Protein AF-A0A937W2E6-F1 (afdb_monomer_lite)

Structure (mmCIF, N/CA/C/O backbone):
data_AF-A0A937W2E6-F1
#
_entry.id   AF-A0A937W2E6-F1
#
loop_
_atom_site.group_PDB
_atom_site.id
_atom_site.type_symbol
_atom_site.label_atom_id
_atom_site.label_alt_id
_atom_site.label_comp_id
_atom_site.label_asym_id
_atom_site.label_entity_id
_atom_site.label_seq_id
_atom_site.pdbx_PDB_ins_code
_atom_site.Cartn_x
_atom_site.Cartn_y
_atom_site.Cartn_z
_atom_site.occupancy
_atom_site.B_iso_or_equiv
_atom_site.auth_seq_id
_atom_site.auth_comp_id
_atom_site.auth_asym_id
_atom_site.auth_atom_id
_atom_site.pdbx_PDB_model_num
ATOM 1 N N . MET A 1 1 ? 17.630 42.374 -31.147 1.00 53.00 1 MET A N 1
ATOM 2 C CA . MET A 1 1 ? 17.231 42.118 -29.739 1.00 53.00 1 MET A CA 1
ATOM 3 C C . MET A 1 1 ? 16.051 41.151 -29.613 1.00 53.00 1 MET A C 1
ATOM 5 O O . MET A 1 1 ? 15.964 40.494 -28.592 1.00 53.00 1 MET A O 1
ATOM 9 N N . SER A 1 2 ? 15.204 40.984 -30.637 1.00 53.69 2 SER A N 1
ATOM 10 C CA . SER A 1 2 ? 14.066 40.043 -30.675 1.00 53.69 2 SER A CA 1
ATOM 11 C C . SER A 1 2 ? 14.453 38.549 -30.671 1.00 53.69 2 SER A C 1
ATOM 13 O O . SER A 1 2 ? 13.777 37.745 -30.040 1.00 53.69 2 SER A O 1
ATOM 15 N N . VAL A 1 3 ? 15.578 38.164 -31.289 1.00 58.94 3 VAL A N 1
ATOM 16 C CA . VAL A 1 3 ? 16.044 36.756 -31.343 1.00 58.94 3 VAL A CA 1
ATOM 17 C C . VAL A 1 3 ? 16.453 36.213 -29.961 1.00 58.94 3 VAL A C 1
ATOM 19 O O . VAL A 1 3 ? 16.192 35.054 -29.651 1.00 58.94 3 VAL A O 1
ATOM 22 N N . GLN A 1 4 ? 17.013 37.068 -29.096 1.00 57.78 4 GLN A N 1
ATOM 23 C CA . GLN A 1 4 ? 17.435 36.699 -27.737 1.00 57.78 4 GLN A CA 1
ATOM 24 C C . GLN A 1 4 ? 16.231 36.362 -26.836 1.00 57.78 4 GLN A C 1
ATOM 26 O O . GLN A 1 4 ? 16.299 35.448 -26.018 1.00 57.78 4 GLN A O 1
ATOM 31 N N . VAL A 1 5 ? 15.114 37.080 -27.010 1.00 61.94 5 VAL A N 1
ATOM 32 C CA . VAL A 1 5 ? 13.886 36.909 -26.212 1.00 61.94 5 VAL A CA 1
ATOM 33 C C . VAL A 1 5 ? 13.122 35.652 -26.635 1.00 61.94 5 VAL A C 1
ATOM 35 O O . VAL A 1 5 ? 12.633 34.917 -25.783 1.00 61.94 5 VAL A O 1
ATOM 38 N N . HIS A 1 6 ? 13.091 35.339 -27.937 1.00 61.69 6 HIS A N 1
ATOM 39 C CA . HIS A 1 6 ? 12.497 34.092 -28.435 1.00 61.69 6 HIS A CA 1
ATOM 40 C C . HIS A 1 6 ? 13.273 32.849 -27.978 1.00 61.69 6 HIS A C 1
ATOM 42 O O . HIS A 1 6 ? 12.655 31.863 -27.579 1.00 61.69 6 HIS A O 1
ATOM 48 N N . GLY A 1 7 ? 14.611 32.913 -27.954 1.00 67.81 7 GLY A N 1
ATOM 49 C CA . GLY A 1 7 ? 15.449 31.845 -27.399 1.00 67.81 7 GLY A CA 1
ATOM 50 C C . GLY A 1 7 ? 15.214 31.620 -25.901 1.00 67.81 7 GLY A C 1
ATOM 51 O O . GLY A 1 7 ? 15.113 30.476 -25.469 1.00 67.81 7 GLY A O 1
ATOM 52 N N . LEU A 1 8 ? 15.046 32.697 -25.125 1.00 68.00 8 LEU A N 1
ATOM 53 C CA . LEU A 1 8 ? 14.770 32.641 -23.684 1.00 68.00 8 LEU A CA 1
ATOM 54 C C . LEU A 1 8 ? 13.371 32.082 -23.360 1.00 68.00 8 LEU A C 1
ATOM 56 O O . LEU A 1 8 ? 13.209 31.333 -22.403 1.00 68.00 8 LEU A O 1
ATOM 60 N N . HIS A 1 9 ? 12.356 32.417 -24.160 1.00 72.56 9 HIS A N 1
ATOM 61 C CA . HIS A 1 9 ? 11.001 31.885 -23.979 1.00 72.56 9 HIS A CA 1
ATOM 62 C C . HIS A 1 9 ? 10.930 30.394 -24.342 1.00 72.56 9 HIS A C 1
ATOM 64 O O . HIS A 1 9 ? 10.254 29.622 -23.663 1.00 72.56 9 HIS A O 1
ATOM 70 N N . MET A 1 10 ? 11.659 29.974 -25.383 1.00 72.25 10 MET A N 1
ATOM 71 C CA . MET A 1 10 ? 11.721 28.574 -25.808 1.00 72.25 10 MET A CA 1
ATOM 72 C C . MET A 1 10 ? 12.450 27.694 -24.779 1.00 72.25 10 MET A C 1
ATOM 74 O O . MET A 1 10 ? 12.007 26.579 -24.504 1.00 72.25 10 MET A O 1
ATOM 78 N N . THR A 1 11 ? 13.522 28.197 -24.155 1.00 75.06 11 THR A N 1
ATOM 79 C CA . THR A 1 11 ? 14.218 27.480 -23.075 1.00 75.06 11 THR A CA 1
ATOM 80 C C . THR A 1 11 ? 13.391 27.419 -21.792 1.00 75.06 11 THR A C 1
ATOM 82 O O . THR A 1 11 ? 13.325 26.347 -21.190 1.00 75.06 11 THR A O 1
ATOM 85 N N . LEU A 1 12 ? 12.693 28.499 -21.407 1.00 77.81 12 LEU A N 1
ATOM 86 C CA . LEU A 1 12 ? 11.752 28.474 -20.275 1.00 77.81 12 LEU A CA 1
ATOM 87 C C . LEU A 1 12 ? 10.616 27.465 -20.495 1.00 77.81 12 LEU A C 1
ATOM 89 O O . LEU A 1 12 ? 10.288 26.708 -19.585 1.00 77.81 12 LEU A O 1
ATOM 93 N N . GLY A 1 13 ? 10.041 27.423 -21.701 1.00 83.56 13 GLY A N 1
ATOM 94 C CA . GLY A 1 13 ? 8.975 26.477 -22.041 1.00 83.56 13 GLY A CA 1
ATOM 95 C C . GLY A 1 13 ? 9.421 25.016 -21.931 1.00 83.56 13 GLY A C 1
ATOM 96 O O . GLY A 1 13 ? 8.693 24.185 -21.392 1.00 83.56 13 GLY A O 1
ATOM 97 N N . CYS A 1 14 ? 10.645 24.709 -22.368 1.00 79.94 14 CYS A N 1
ATOM 98 C CA . CYS A 1 14 ? 11.214 23.362 -22.286 1.00 79.94 14 CYS A CA 1
ATOM 99 C C . CYS A 1 14 ? 11.506 22.937 -20.831 1.00 79.94 14 CYS A C 1
ATOM 101 O O . CYS A 1 14 ? 11.249 21.798 -20.445 1.00 79.94 14 CYS A O 1
ATOM 103 N N . LEU A 1 15 ? 11.973 23.869 -19.993 1.00 78.56 15 LEU A N 1
ATOM 104 C CA . LEU A 1 15 ? 12.218 23.635 -18.564 1.00 78.56 15 LEU A CA 1
ATOM 105 C C . LEU A 1 15 ? 10.919 23.378 -17.78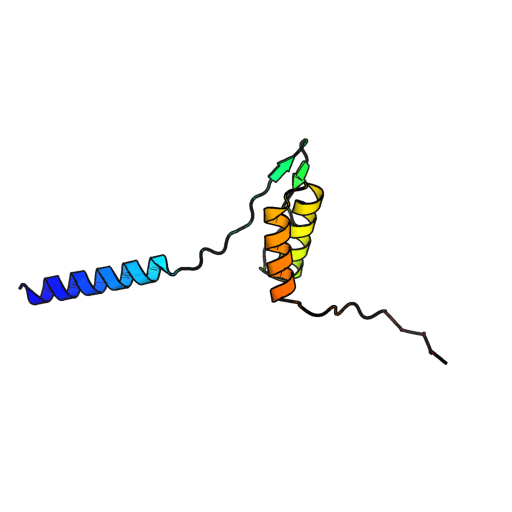5 1.00 78.56 15 LEU A C 1
ATOM 107 O O . LEU A 1 15 ? 10.877 22.483 -16.946 1.00 78.56 15 LEU A O 1
ATOM 111 N N . ILE A 1 16 ? 9.845 24.107 -18.099 1.00 81.19 16 ILE A N 1
ATOM 112 C CA . ILE A 1 16 ? 8.518 23.896 -17.496 1.00 81.19 16 ILE A CA 1
ATOM 113 C C . ILE A 1 16 ? 7.944 22.529 -17.901 1.00 81.19 16 ILE A C 1
ATOM 115 O O . ILE A 1 16 ? 7.396 21.820 -17.059 1.00 81.19 16 ILE A O 1
ATOM 119 N N . LEU A 1 17 ? 8.123 22.116 -19.160 1.00 78.38 17 LEU A N 1
ATOM 120 C CA . LEU A 1 17 ? 7.677 20.807 -19.646 1.00 78.38 17 LEU A CA 1
ATOM 121 C C . LEU A 1 17 ? 8.389 19.643 -18.930 1.00 78.38 17 LEU A C 1
ATOM 123 O O . LEU A 1 17 ? 7.751 18.652 -18.583 1.00 78.38 17 LEU A O 1
ATOM 127 N N . LEU A 1 18 ? 9.692 19.776 -18.663 1.00 73.69 18 LEU A N 1
ATOM 128 C CA . LEU A 1 18 ? 10.472 18.769 -17.935 1.00 73.69 18 LEU A CA 1
ATOM 129 C C . LEU A 1 18 ? 10.039 18.625 -16.468 1.00 73.69 18 LEU A C 1
ATOM 131 O O . LEU A 1 18 ? 10.068 17.520 -15.934 1.00 73.69 18 LEU A O 1
ATOM 135 N N . VAL A 1 19 ? 9.601 19.712 -15.826 1.00 74.25 19 VAL A N 1
ATOM 136 C CA . VAL A 1 19 ? 9.103 19.682 -14.438 1.00 74.25 19 VAL A CA 1
ATOM 137 C C . VAL A 1 19 ? 7.745 18.980 -14.339 1.00 74.25 19 VAL A C 1
ATOM 139 O O . VAL A 1 19 ? 7.505 18.253 -13.378 1.00 74.25 19 VAL A O 1
ATOM 142 N N . LEU A 1 20 ? 6.876 19.132 -15.343 1.00 70.44 20 LEU A N 1
ATOM 143 C CA . LEU A 1 20 ? 5.560 18.477 -15.367 1.00 70.44 20 LEU A CA 1
ATOM 144 C C . LEU A 1 20 ? 5.6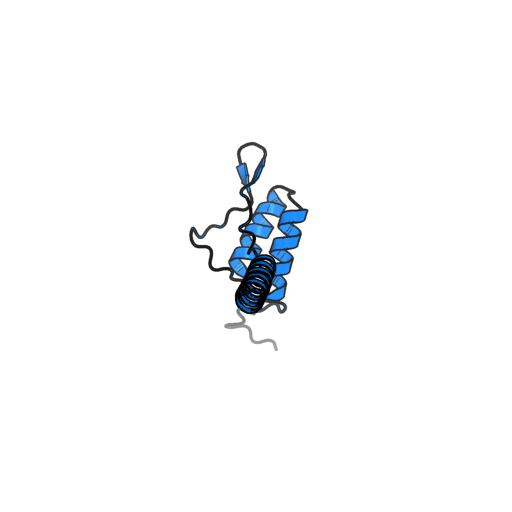33 16.961 -15.626 1.00 70.44 20 LEU A C 1
ATOM 146 O O . LEU A 1 20 ? 4.693 16.244 -15.299 1.00 70.44 20 LEU A O 1
ATOM 150 N N . LEU A 1 21 ? 6.743 16.466 -16.180 1.00 72.38 21 LEU A N 1
ATOM 151 C CA . LEU A 1 21 ? 6.994 15.035 -16.404 1.00 72.38 21 LEU A CA 1
ATOM 152 C C . LEU A 1 21 ? 7.645 14.334 -15.200 1.00 72.38 21 LEU A C 1
ATOM 154 O O . LEU A 1 21 ? 7.945 13.142 -15.268 1.00 72.38 21 LEU A O 1
ATOM 158 N N . GLY A 1 22 ? 7.882 15.049 -14.099 1.00 65.62 22 GLY A N 1
ATOM 159 C CA . GLY A 1 22 ? 8.390 14.445 -12.876 1.00 65.62 22 GLY A CA 1
ATOM 160 C C . GLY A 1 22 ? 7.366 13.482 -12.279 1.00 65.62 22 GLY A C 1
ATOM 161 O O . GLY A 1 22 ? 6.289 13.898 -11.861 1.00 65.62 22 GLY A O 1
ATOM 162 N N . CYS A 1 23 ? 7.710 12.194 -12.191 1.00 64.56 23 CYS A N 1
ATOM 163 C CA . CYS A 1 23 ? 6.947 11.238 -11.396 1.00 64.56 23 CYS A CA 1
ATOM 164 C C . CYS A 1 23 ? 7.011 11.662 -9.925 1.00 64.56 23 CYS A C 1
ATOM 166 O O . CYS A 1 23 ? 7.992 11.387 -9.232 1.00 64.56 23 CYS A O 1
ATOM 168 N N . ALA A 1 24 ? 5.966 12.332 -9.443 1.00 62.25 24 ALA A N 1
ATOM 169 C CA . ALA A 1 24 ? 5.727 12.459 -8.018 1.00 62.25 24 ALA A CA 1
ATOM 170 C C . ALA A 1 24 ? 5.501 11.043 -7.472 1.00 62.25 24 ALA A C 1
ATOM 172 O O . ALA A 1 24 ? 4.445 10.448 -7.675 1.00 62.25 24 ALA A O 1
ATOM 173 N N . VAL A 1 25 ? 6.530 10.464 -6.848 1.00 63.06 25 VAL A N 1
ATOM 174 C CA . VAL A 1 25 ? 6.388 9.187 -6.148 1.00 63.06 25 VAL A CA 1
ATOM 175 C C . VAL A 1 25 ? 5.479 9.431 -4.949 1.00 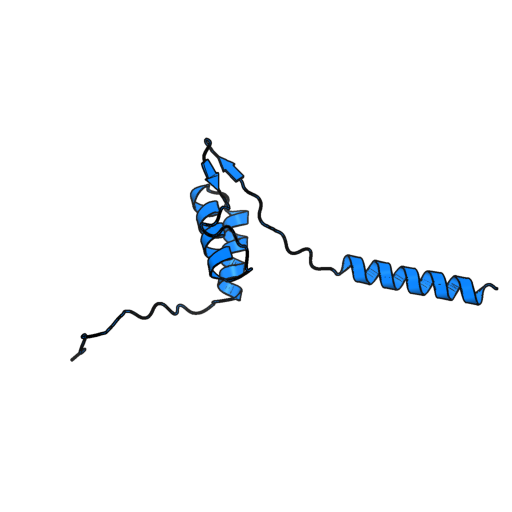63.06 25 VAL A C 1
ATOM 177 O O . VAL A 1 25 ? 5.841 10.138 -4.009 1.00 63.06 25 VAL A O 1
ATOM 180 N N . GLU A 1 26 ? 4.256 8.918 -5.016 1.00 65.38 26 GLU A N 1
ATOM 181 C CA . GLU A 1 26 ? 3.281 9.129 -3.957 1.00 65.38 26 GLU A CA 1
ATOM 182 C C . GLU A 1 26 ? 3.735 8.383 -2.696 1.00 65.38 26 GLU A C 1
ATOM 184 O O . GLU A 1 26 ? 3.853 7.154 -2.666 1.00 65.38 26 GLU A O 1
ATOM 189 N N . GLN A 1 27 ? 4.032 9.140 -1.643 1.00 68.00 27 GLN A N 1
ATOM 190 C CA . GLN A 1 27 ? 4.244 8.582 -0.316 1.00 68.00 27 GLN A CA 1
ATOM 191 C C . GLN A 1 27 ? 2.856 8.352 0.291 1.00 68.00 27 GLN A C 1
ATOM 193 O O . GLN A 1 27 ? 2.114 9.307 0.502 1.00 68.00 27 GLN A O 1
ATOM 198 N N . GLY A 1 28 ? 2.481 7.082 0.483 1.00 76.00 28 GLY A N 1
ATOM 199 C CA . GLY A 1 28 ? 1.155 6.688 0.967 1.00 76.00 28 GLY A CA 1
ATOM 200 C C . GLY A 1 28 ? 0.779 7.375 2.282 1.00 76.00 28 GLY A C 1
ATOM 201 O O . GLY A 1 28 ? 1.635 7.653 3.123 1.00 76.00 28 GLY A O 1
ATOM 202 N N . THR A 1 29 ? -0.508 7.667 2.445 1.00 87.31 29 THR A N 1
ATOM 203 C CA . THR A 1 29 ? -1.054 8.437 3.567 1.00 87.31 29 THR A CA 1
ATOM 204 C C . THR A 1 29 ? -1.467 7.540 4.727 1.00 87.31 29 THR A C 1
ATOM 206 O O . THR A 1 29 ? -2.132 6.526 4.523 1.00 87.31 29 THR A O 1
ATOM 209 N N . VAL A 1 30 ? -1.141 7.919 5.963 1.00 91.00 30 VAL A N 1
ATOM 210 C CA . VAL A 1 30 ? -1.633 7.195 7.146 1.00 91.00 30 VAL A CA 1
ATOM 211 C C . VAL A 1 30 ? -3.122 7.491 7.337 1.00 91.00 30 VAL A C 1
ATOM 213 O O . VAL A 1 30 ? -3.504 8.651 7.484 1.00 91.00 30 VAL A O 1
ATOM 216 N N . GLN A 1 31 ? -3.949 6.446 7.359 1.00 92.62 31 GLN A N 1
ATOM 217 C CA . GLN A 1 31 ? -5.399 6.544 7.549 1.00 92.62 31 GLN A CA 1
ATOM 218 C C . GLN A 1 31 ? -5.780 6.144 8.975 1.00 92.62 31 GLN A C 1
ATOM 220 O O . GLN A 1 31 ? -5.264 5.159 9.497 1.00 92.62 31 GLN A O 1
ATOM 225 N N . ILE A 1 32 ? -6.704 6.863 9.617 1.00 94.94 32 ILE A N 1
ATOM 226 C CA . ILE A 1 32 ? -7.189 6.519 10.964 1.00 94.94 32 ILE A CA 1
ATOM 227 C C . ILE A 1 32 ? -8.642 6.051 10.880 1.00 94.94 32 ILE A C 1
ATOM 229 O O . ILE A 1 32 ? -9.514 6.804 10.452 1.00 94.94 32 ILE A O 1
ATOM 233 N N . LYS A 1 33 ? -8.928 4.832 11.350 1.00 94.38 33 LYS A N 1
ATOM 234 C CA . LYS A 1 33 ? -10.299 4.302 11.466 1.00 94.38 33 LYS A CA 1
ATOM 235 C C . LYS A 1 33 ? -10.478 3.657 12.834 1.00 94.38 33 LYS A C 1
ATOM 237 O O . LYS A 1 33 ? -9.703 2.790 13.229 1.00 94.38 33 LYS A O 1
ATOM 242 N N . GLY A 1 34 ? -11.469 4.128 13.593 1.00 93.38 34 GLY A N 1
ATOM 243 C CA . GLY A 1 34 ? -11.725 3.646 14.956 1.00 93.38 34 GLY A CA 1
ATOM 244 C C . GLY A 1 34 ? -10.558 3.864 15.932 1.00 93.38 34 GLY A C 1
ATOM 245 O O . GLY A 1 34 ? -10.366 3.061 16.835 1.00 93.38 34 GLY A O 1
ATOM 246 N N . GLY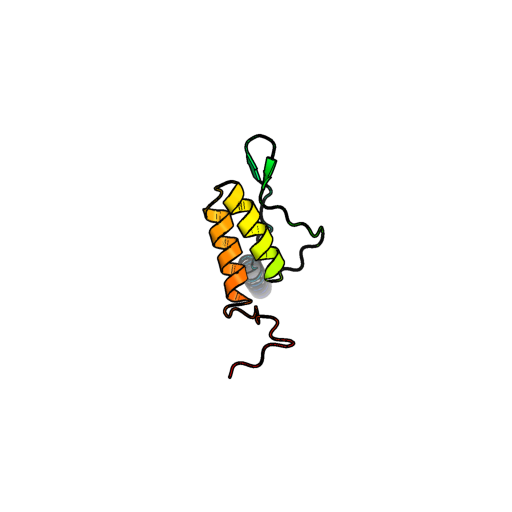 A 1 35 ? -9.741 4.904 15.725 1.00 94.44 35 GLY A N 1
ATOM 247 C CA . GLY A 1 35 ? -8.568 5.194 16.563 1.00 94.44 35 GLY A CA 1
ATOM 248 C C . GLY A 1 35 ? -7.332 4.331 16.278 1.00 94.44 35 GLY A C 1
ATOM 249 O O . GLY A 1 35 ? -6.302 4.534 16.916 1.00 94.44 35 GLY A O 1
ATOM 250 N N . LYS A 1 36 ? -7.397 3.407 15.309 1.00 96.12 36 LYS A N 1
ATOM 251 C CA . LYS A 1 36 ? -6.249 2.622 14.839 1.00 96.12 36 LYS A CA 1
ATOM 252 C C . LYS A 1 36 ? -5.676 3.235 13.547 1.00 96.12 36 LYS A C 1
ATOM 254 O O . LYS A 1 36 ? -6.466 3.550 12.650 1.00 96.12 36 LYS A O 1
ATOM 259 N N . PRO A 1 37 ? -4.343 3.410 13.438 1.00 95.81 37 PRO A N 1
ATOM 260 C CA . PRO A 1 37 ? -3.697 3.822 12.198 1.00 95.81 37 PRO A CA 1
ATOM 261 C C . PRO A 1 37 ? -3.529 2.653 11.219 1.00 95.81 37 PRO A C 1
ATOM 263 O O . PRO A 1 37 ? -3.208 1.533 11.615 1.00 95.81 37 PRO A O 1
ATOM 266 N N . TYR A 1 38 ? -3.703 2.954 9.936 1.00 97.06 38 TYR A N 1
ATOM 267 C CA . TYR A 1 38 ? -3.554 2.065 8.789 1.00 97.06 38 TYR A CA 1
ATOM 268 C C . TYR A 1 38 ? -2.685 2.732 7.720 1.00 97.06 38 TYR A C 1
ATOM 270 O O . TYR A 1 38 ? -2.546 3.956 7.694 1.00 97.06 38 TYR A O 1
ATOM 278 N N . GLY A 1 39 ? -2.077 1.932 6.847 1.00 94.69 39 GLY A N 1
ATOM 279 C CA . GLY A 1 39 ? -1.045 2.416 5.928 1.00 94.69 39 GLY A CA 1
ATOM 280 C C . GLY A 1 39 ? 0.309 2.617 6.610 1.00 94.69 39 GLY A C 1
ATOM 281 O O . GLY A 1 39 ? 1.124 3.415 6.152 1.00 94.69 39 GLY A O 1
ATOM 282 N N . VAL A 1 40 ? 0.548 1.905 7.714 1.00 93.50 40 VAL A N 1
ATOM 283 C CA . VAL A 1 40 ? 1.809 1.939 8.463 1.00 93.50 40 VAL A CA 1
ATOM 284 C C . VAL A 1 40 ? 2.626 0.678 8.192 1.00 93.50 40 VAL A C 1
ATOM 286 O O . VAL A 1 40 ? 2.072 -0.397 7.972 1.00 93.50 40 VAL A O 1
ATOM 289 N N . THR A 1 41 ? 3.949 0.811 8.213 1.00 93.69 41 THR A N 1
ATOM 290 C CA . THR A 1 41 ? 4.900 -0.303 8.089 1.00 93.69 41 THR A CA 1
ATOM 291 C C . THR A 1 41 ? 5.659 -0.486 9.398 1.00 93.69 41 THR A C 1
ATOM 293 O O . THR A 1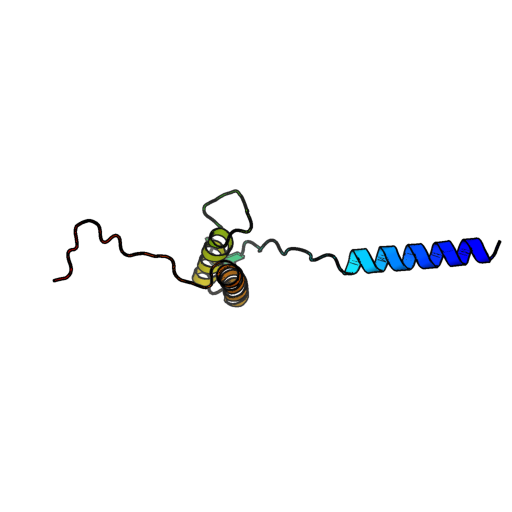 41 ? 5.909 0.491 10.099 1.00 93.69 41 THR A O 1
ATOM 296 N N . SER A 1 42 ? 6.069 -1.711 9.725 1.00 88.62 42 SER A N 1
ATOM 297 C CA . SER A 1 42 ? 6.882 -2.009 10.915 1.00 88.62 42 SER A CA 1
ATOM 298 C C . SER A 1 42 ? 8.277 -1.394 10.854 1.00 88.62 42 SER A C 1
ATOM 300 O O . SER A 1 42 ? 8.889 -1.142 11.888 1.00 88.62 42 SER A O 1
ATOM 302 N N . SER A 1 43 ? 8.796 -1.146 9.648 1.00 84.00 43 SER A N 1
ATOM 303 C CA . SER A 1 43 ? 10.033 -0.397 9.464 1.00 84.00 43 SER A CA 1
ATOM 304 C C . SER A 1 43 ? 9.763 1.104 9.388 1.00 84.00 43 SER A C 1
ATOM 306 O O . SER A 1 43 ? 9.000 1.530 8.521 1.00 84.00 43 SER A O 1
ATOM 308 N N . ASP A 1 44 ? 10.501 1.903 10.160 1.00 79.12 44 ASP A N 1
ATOM 309 C CA . ASP A 1 44 ? 10.478 3.374 10.061 1.00 79.12 44 ASP A CA 1
ATOM 310 C C . ASP A 1 44 ? 11.082 3.904 8.746 1.00 79.12 44 ASP A C 1
ATOM 312 O O . ASP A 1 44 ? 10.947 5.076 8.400 1.00 79.12 44 ASP A O 1
ATOM 316 N N . VAL A 1 45 ? 11.785 3.047 7.997 1.00 87.19 45 VAL A N 1
ATOM 317 C CA . VAL A 1 45 ? 12.509 3.427 6.780 1.00 87.19 45 VAL A CA 1
ATOM 318 C C . VAL A 1 45 ? 11.780 2.935 5.536 1.00 87.19 45 VAL A C 1
ATOM 320 O O . VAL A 1 45 ? 11.740 1.735 5.247 1.00 87.19 45 VAL A O 1
ATOM 323 N N . TRP A 1 46 ? 11.301 3.878 4.727 1.00 89.44 46 TRP A N 1
ATOM 324 C CA . TRP A 1 46 ? 10.741 3.588 3.412 1.00 89.44 46 TRP A CA 1
ATOM 325 C C . TRP A 1 46 ? 11.849 3.373 2.375 1.00 89.44 46 TRP A C 1
ATOM 327 O O . TRP A 1 46 ? 12.552 4.307 1.993 1.00 89.44 46 TRP A O 1
ATOM 337 N N . ARG A 1 47 ? 12.005 2.134 1.892 1.00 89.25 47 ARG A N 1
ATOM 338 C CA . ARG A 1 47 ? 13.009 1.786 0.866 1.00 89.25 47 ARG A CA 1
ATOM 339 C C . ARG A 1 47 ? 12.413 1.566 -0.523 1.00 89.25 47 ARG A C 1
ATOM 341 O O . ARG A 1 47 ? 13.148 1.204 -1.438 1.00 89.25 47 ARG A O 1
ATOM 348 N N . GLY A 1 48 ? 11.095 1.716 -0.669 1.00 91.38 48 GLY A N 1
ATOM 349 C CA . GLY A 1 48 ? 10.388 1.422 -1.918 1.00 91.38 48 GLY A CA 1
ATOM 350 C C . GLY A 1 48 ? 10.593 -0.019 -2.394 1.00 91.38 48 GLY A C 1
AT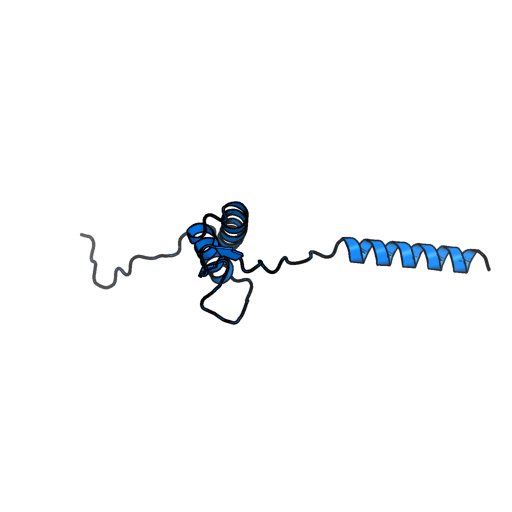OM 351 O O . GLY A 1 48 ? 10.620 -0.272 -3.595 1.00 91.38 48 GLY A O 1
ATOM 352 N N . ARG A 1 49 ? 10.804 -0.962 -1.472 1.00 92.00 49 ARG A N 1
ATOM 353 C CA . ARG A 1 49 ? 10.996 -2.381 -1.792 1.00 92.00 49 ARG A CA 1
ATOM 354 C C . ARG A 1 49 ? 9.661 -3.103 -1.746 1.00 92.00 49 ARG A C 1
ATOM 356 O O . ARG A 1 49 ? 8.775 -2.688 -1.006 1.00 92.00 49 ARG A O 1
ATOM 363 N N . TRP A 1 50 ? 9.543 -4.209 -2.477 1.00 93.12 50 TRP A N 1
ATOM 364 C CA . TRP A 1 50 ? 8.297 -4.975 -2.584 1.00 93.12 50 TRP A CA 1
ATOM 365 C C . TRP A 1 50 ? 7.641 -5.260 -1.223 1.00 93.12 50 TRP A C 1
ATOM 367 O O . TRP A 1 50 ? 6.426 -5.168 -1.104 1.00 93.12 50 TRP A O 1
ATOM 377 N N . TRP A 1 51 ? 8.433 -5.540 -0.179 1.00 92.62 51 TRP A N 1
ATOM 378 C CA . TRP A 1 51 ? 7.908 -5.808 1.161 1.00 92.62 51 TRP A CA 1
ATOM 379 C C . TRP A 1 51 ? 7.348 -4.561 1.859 1.00 92.62 51 TRP A C 1
ATOM 381 O O . TRP A 1 51 ? 6.396 -4.701 2.612 1.00 92.62 51 TRP A O 1
ATOM 391 N N . ASN A 1 52 ? 7.892 -3.360 1.604 1.00 94.19 52 ASN A N 1
ATOM 392 C CA . ASN A 1 52 ? 7.345 -2.110 2.145 1.00 94.19 52 ASN A CA 1
ATOM 393 C C . ASN A 1 52 ? 5.946 -1.860 1.572 1.00 94.19 52 ASN A C 1
ATOM 395 O O . ASN A 1 52 ? 5.020 -1.561 2.318 1.00 94.19 52 ASN A O 1
ATOM 399 N N . TYR A 1 53 ? 5.799 -2.024 0.255 1.00 94.75 53 TYR A N 1
ATOM 400 C CA . TYR A 1 53 ? 4.509 -1.919 -0.423 1.00 94.75 53 TYR A CA 1
ATOM 401 C C . TYR A 1 53 ? 3.539 -3.004 0.048 1.00 94.75 53 TYR A C 1
ATOM 403 O O . TYR A 1 53 ? 2.411 -2.703 0.414 1.00 94.75 53 TYR A O 1
ATOM 411 N N . TYR A 1 54 ? 3.988 -4.259 0.117 1.00 95.19 54 TYR A N 1
ATOM 412 C CA . TYR A 1 54 ? 3.159 -5.373 0.574 1.00 95.19 54 TYR A CA 1
ATOM 413 C C . TYR A 1 54 ? 2.630 -5.152 1.996 1.00 95.19 54 TYR A C 1
ATOM 415 O O . TYR A 1 54 ? 1.435 -5.283 2.239 1.00 95.19 54 TYR A O 1
ATOM 423 N N . GLU A 1 55 ? 3.508 -4.795 2.932 1.00 96.19 55 GLU A N 1
ATOM 424 C CA . GLU A 1 55 ? 3.137 -4.561 4.326 1.00 96.19 55 GLU A CA 1
ATOM 425 C C . GLU A 1 55 ? 2.151 -3.397 4.466 1.00 96.19 55 GLU A C 1
ATOM 427 O O . GLU A 1 55 ? 1.131 -3.528 5.144 1.00 96.19 55 GLU A O 1
ATOM 432 N N . ARG A 1 56 ? 2.415 -2.281 3.777 1.00 96.50 56 ARG A N 1
ATOM 433 C CA . ARG A 1 56 ? 1.533 -1.114 3.805 1.00 96.50 56 ARG A CA 1
ATOM 434 C C . ARG A 1 56 ? 0.168 -1.412 3.176 1.00 96.50 56 ARG A C 1
ATOM 436 O O . ARG A 1 56 ? -0.854 -1.071 3.765 1.00 96.50 56 ARG A O 1
ATOM 443 N N . GLY A 1 57 ? 0.143 -2.132 2.055 1.00 96.62 57 GLY A N 1
ATOM 444 C CA . GLY A 1 57 ? -1.087 -2.584 1.404 1.00 96.62 57 GLY A CA 1
ATOM 445 C C . GLY A 1 57 ? -1.926 -3.512 2.286 1.00 96.62 57 GLY A C 1
ATOM 446 O O . GLY A 1 57 ? -3.144 -3.357 2.356 1.00 96.62 57 GLY A O 1
ATOM 447 N N . VAL A 1 58 ? -1.287 -4.425 3.028 1.00 97.50 58 VAL A N 1
ATOM 448 C CA . VAL A 1 58 ? -1.969 -5.260 4.034 1.00 97.50 58 VAL A CA 1
ATOM 449 C C . VAL A 1 58 ? -2.544 -4.398 5.157 1.00 97.50 58 VAL A C 1
ATOM 451 O O . VAL A 1 58 ? -3.694 -4.596 5.540 1.00 97.50 58 VAL A O 1
ATOM 454 N N . SER A 1 59 ? -1.791 -3.405 5.638 1.00 97.50 59 SER A N 1
ATOM 455 C CA . SER A 1 59 ? -2.292 -2.453 6.632 1.00 97.50 59 SER A CA 1
ATOM 456 C C . SER A 1 59 ? -3.542 -1.722 6.123 1.00 97.50 59 SER A C 1
ATOM 458 O O . SER A 1 59 ? -4.548 -1.683 6.822 1.00 97.50 59 SER A O 1
ATOM 460 N N . TYR A 1 60 ? -3.553 -1.211 4.890 1.00 97.75 60 TYR A N 1
ATOM 461 C CA . TYR A 1 60 ? -4.760 -0.606 4.311 1.00 97.75 60 TYR A CA 1
ATOM 462 C C . TYR A 1 60 ? -5.936 -1.584 4.207 1.00 97.75 60 TYR A C 1
ATOM 464 O O . TYR A 1 60 ? -7.059 -1.222 4.562 1.00 97.75 60 TYR A O 1
ATOM 472 N N . ALA A 1 61 ? -5.685 -2.827 3.789 1.00 97.88 61 ALA A N 1
ATOM 473 C CA . ALA A 1 61 ? -6.715 -3.857 3.678 1.00 97.88 61 ALA A CA 1
ATOM 474 C C . ALA A 1 61 ? -7.356 -4.210 5.032 1.00 97.88 61 ALA A C 1
ATOM 476 O O . ALA A 1 61 ? -8.570 -4.388 5.090 1.00 97.88 61 ALA A O 1
ATOM 477 N N . GLU A 1 62 ? -6.591 -4.239 6.131 1.00 97.56 62 GLU A N 1
ATOM 478 C CA . GLU A 1 62 ? -7.157 -4.403 7.484 1.00 97.56 62 GLU A CA 1
ATOM 479 C C . GLU A 1 62 ? -8.128 -3.273 7.856 1.00 97.56 62 GLU A C 1
ATOM 481 O O . GLU A 1 62 ? -9.074 -3.485 8.613 1.00 97.56 62 GLU A O 1
ATOM 486 N N . GLY A 1 63 ? -7.881 -2.066 7.344 1.00 96.62 63 GLY A N 1
ATOM 487 C CA . GLY A 1 63 ? -8.741 -0.901 7.532 1.00 96.62 63 GLY A CA 1
ATOM 488 C C . GLY A 1 63 ? -9.892 -0.804 6.528 1.00 96.62 63 GLY A C 1
ATOM 489 O O . GLY A 1 63 ? -10.723 0.095 6.668 1.00 96.62 63 GLY A O 1
ATOM 490 N N . GLU A 1 64 ? -9.977 -1.726 5.563 1.00 97.31 64 GLU A N 1
ATOM 491 C CA . GLU A 1 64 ? -10.904 -1.707 4.418 1.00 97.31 64 GLU A CA 1
ATOM 492 C C . GLU A 1 64 ? -10.682 -0.512 3.466 1.00 97.31 64 GLU A C 1
ATOM 494 O O . GLU A 1 64 ? -11.598 -0.072 2.770 1.00 97.31 64 GLU A O 1
ATOM 499 N N . PHE A 1 65 ? -9.460 0.025 3.426 1.00 97.12 65 PHE A N 1
ATOM 500 C CA . PHE A 1 65 ? -9.031 1.066 2.486 1.00 97.12 65 PHE A CA 1
ATOM 501 C C . PHE A 1 65 ? -8.599 0.416 1.168 1.00 97.12 65 PHE A C 1
ATOM 503 O O . PHE A 1 65 ? -7.414 0.209 0.900 1.00 97.12 65 PHE A O 1
ATOM 510 N N . TRP A 1 66 ? -9.586 -0.031 0.391 1.00 96.56 66 TRP A N 1
ATOM 511 C CA . TRP A 1 66 ? -9.356 -0.939 -0.734 1.00 96.56 66 TRP A CA 1
ATOM 512 C C . TRP A 1 66 ? -8.550 -0.319 -1.873 1.00 96.56 66 TRP A C 1
ATOM 514 O O . TRP A 1 66 ? -7.712 -1.010 -2.449 1.00 96.56 66 TRP A O 1
ATOM 524 N N . ASP A 1 67 ? -8.751 0.962 -2.175 1.00 96.19 67 ASP A N 1
ATOM 525 C CA . ASP A 1 67 ? -8.052 1.632 -3.274 1.00 96.19 67 ASP A CA 1
ATOM 526 C C . ASP A 1 67 ? -6.551 1.757 -2.977 1.00 96.19 67 ASP A C 1
ATOM 528 O O . ASP A 1 67 ? -5.704 1.413 -3.809 1.00 96.19 67 ASP A O 1
ATOM 532 N N . GLU A 1 68 ? -6.200 2.176 -1.760 1.00 95.75 68 GLU A N 1
ATOM 533 C CA . GLU A 1 68 ? -4.816 2.239 -1.298 1.00 95.75 68 GLU A CA 1
ATOM 534 C C . GLU A 1 68 ? -4.188 0.847 -1.196 1.00 95.75 68 GLU A C 1
ATOM 536 O O . GLU A 1 68 ? -3.053 0.652 -1.641 1.00 95.75 68 GLU A O 1
ATOM 541 N N . ALA A 1 69 ? -4.936 -0.135 -0.684 1.00 97.50 69 ALA A N 1
ATOM 542 C CA . ALA A 1 69 ? -4.480 -1.517 -0.600 1.00 97.50 69 ALA A CA 1
ATOM 543 C C . ALA A 1 69 ? -4.161 -2.100 -1.983 1.00 97.50 69 ALA A C 1
ATOM 545 O O . ALA A 1 69 ? -3.087 -2.668 -2.177 1.00 97.50 69 ALA A O 1
ATOM 546 N N . ILE A 1 70 ? -5.062 -1.940 -2.958 1.00 97.25 70 ILE A N 1
ATOM 547 C CA . ILE A 1 70 ? -4.874 -2.435 -4.328 1.00 97.25 70 ILE A CA 1
ATOM 548 C C . ILE A 1 70 ? -3.632 -1.805 -4.947 1.00 97.25 70 ILE A C 1
ATOM 550 O O . ILE A 1 70 ? -2.794 -2.520 -5.495 1.00 97.25 70 ILE A O 1
ATOM 554 N N . ARG A 1 71 ? -3.494 -0.483 -4.838 1.00 95.50 71 ARG A N 1
ATOM 555 C CA . ARG A 1 71 ? -2.361 0.250 -5.403 1.00 95.50 71 ARG A CA 1
ATOM 556 C C . ARG A 1 71 ? -1.026 -0.246 -4.852 1.00 95.50 71 ARG A C 1
ATOM 558 O O . ARG A 1 71 ? -0.122 -0.559 -5.626 1.00 95.50 71 ARG A O 1
ATOM 565 N N . ASP A 1 72 ? -0.911 -0.375 -3.535 1.00 96.69 72 ASP A N 1
ATOM 566 C CA . ASP A 1 72 ? 0.317 -0.855 -2.902 1.00 96.69 72 ASP A CA 1
ATOM 567 C C . ASP A 1 72 ? 0.607 -2.324 -3.233 1.00 96.69 72 ASP A C 1
ATOM 569 O O . ASP A 1 72 ? 1.743 -2.688 -3.540 1.00 96.69 72 ASP A O 1
ATOM 573 N N . LEU A 1 73 ? -0.411 -3.184 -3.240 1.00 95.69 73 LEU A N 1
ATOM 574 C CA . LEU A 1 73 ? -0.232 -4.591 -3.594 1.00 95.69 73 LEU A CA 1
ATOM 575 C C . LEU A 1 73 ? 0.164 -4.760 -5.067 1.00 95.69 73 LEU A C 1
ATOM 577 O O . LEU A 1 73 ? 0.991 -5.617 -5.381 1.00 95.69 73 LEU A O 1
ATOM 581 N N . GLN A 1 74 ? -0.345 -3.918 -5.967 1.00 96.00 74 GLN A N 1
ATOM 582 C CA . GLN A 1 74 ? 0.094 -3.881 -7.362 1.00 96.00 74 GLN A CA 1
ATOM 583 C C . GLN A 1 74 ? 1.562 -3.459 -7.489 1.00 96.00 74 GLN A C 1
ATOM 585 O O . GLN A 1 74 ? 2.305 -4.088 -8.241 1.00 96.00 74 GLN A O 1
ATOM 590 N N . GLU A 1 75 ? 2.015 -2.448 -6.743 1.00 94.81 75 GLU A N 1
ATOM 591 C CA . GLU A 1 75 ? 3.436 -2.067 -6.716 1.00 94.81 75 GLU A CA 1
ATOM 592 C C . GLU A 1 75 ? 4.330 -3.181 -6.157 1.00 94.81 75 GLU A C 1
ATOM 594 O O . GLU A 1 75 ? 5.418 -3.436 -6.682 1.00 94.81 75 GLU A O 1
ATOM 599 N N . ALA A 1 76 ? 3.863 -3.907 -5.138 1.00 94.88 76 ALA A N 1
ATOM 600 C CA . ALA A 1 76 ? 4.571 -5.075 -4.626 1.00 94.88 76 ALA A CA 1
ATOM 601 C C . ALA A 1 76 ? 4.710 -6.170 -5.700 1.00 94.88 76 ALA A C 1
ATOM 603 O O . ALA A 1 76 ? 5.806 -6.703 -5.892 1.00 94.88 76 ALA A O 1
ATOM 604 N N . LEU A 1 77 ? 3.629 -6.459 -6.434 1.00 94.38 77 LEU A N 1
ATOM 605 C CA . LEU A 1 77 ? 3.611 -7.451 -7.513 1.00 94.38 77 LEU A CA 1
ATOM 606 C C . LEU A 1 77 ? 4.511 -7.063 -8.690 1.00 94.38 77 LEU A C 1
ATOM 608 O O . LEU A 1 77 ? 5.198 -7.926 -9.227 1.00 94.38 77 LEU A O 1
ATOM 612 N N . LYS A 1 78 ? 4.583 -5.776 -9.057 1.00 94.12 78 LYS A N 1
ATOM 613 C CA . LYS A 1 78 ? 5.503 -5.294 -10.108 1.00 94.12 78 LYS A CA 1
ATOM 614 C C . LYS A 1 78 ? 6.968 -5.605 -9.796 1.00 94.12 78 LYS A C 1
ATOM 616 O O . LYS A 1 78 ? 7.760 -5.808 -10.709 1.00 94.12 78 LYS A O 1
ATOM 621 N N . GLN A 1 79 ? 7.338 -5.614 -8.516 1.00 93.00 79 GLN A N 1
ATOM 622 C CA . GLN A 1 79 ? 8.706 -5.901 -8.079 1.00 93.00 79 GLN A CA 1
ATOM 623 C C . GLN A 1 79 ? 8.960 -7.384 -7.811 1.00 93.00 79 GLN A C 1
ATOM 625 O O . GLN A 1 79 ? 10.110 -7.827 -7.853 1.00 93.00 79 GLN A O 1
ATOM 630 N N . ARG A 1 80 ? 7.913 -8.137 -7.466 1.00 88.38 80 ARG A N 1
ATOM 631 C CA . ARG A 1 80 ? 8.003 -9.564 -7.173 1.00 88.38 80 ARG A CA 1
ATOM 632 C C . ARG A 1 80 ? 6.739 -10.281 -7.631 1.00 88.38 80 ARG A C 1
ATOM 634 O O . ARG A 1 80 ? 5.813 -10.507 -6.857 1.00 88.38 80 ARG A O 1
ATOM 641 N N . ASP A 1 81 ? 6.753 -10.642 -8.901 1.00 83.44 81 ASP A N 1
ATOM 642 C CA . ASP A 1 81 ? 5.673 -11.304 -9.632 1.00 83.44 81 ASP A CA 1
ATOM 643 C C . ASP A 1 81 ? 5.582 -12.814 -9.354 1.00 83.44 81 ASP A C 1
ATOM 645 O O . ASP A 1 81 ? 4.525 -13.422 -9.506 1.00 83.44 81 ASP A O 1
ATOM 649 N N . SER A 1 82 ? 6.685 -13.419 -8.915 1.00 82.06 82 SER A N 1
ATOM 650 C CA . SER A 1 82 ? 6.794 -14.842 -8.598 1.00 82.06 82 SER A CA 1
ATOM 651 C C . SER A 1 82 ? 6.915 -15.086 -7.094 1.00 82.06 82 SER A C 1
ATOM 653 O O . SER A 1 82 ? 7.685 -14.425 -6.386 1.00 82.06 82 SER A O 1
ATOM 655 N N . ASP A 1 83 ? 6.175 -16.077 -6.586 1.00 77.50 83 ASP A N 1
ATOM 656 C CA . ASP A 1 83 ? 6.339 -16.504 -5.200 1.00 77.50 83 ASP A CA 1
ATOM 657 C C . ASP A 1 83 ? 7.681 -17.228 -5.028 1.00 77.50 83 ASP A C 1
ATOM 659 O O . ASP A 1 83 ? 7.966 -18.243 -5.661 1.00 77.50 83 ASP A O 1
ATOM 663 N N . GLN A 1 84 ? 8.518 -16.692 -4.144 1.00 73.75 84 GLN A N 1
ATOM 664 C CA . GLN A 1 84 ? 9.813 -17.268 -3.785 1.00 73.75 84 GLN A CA 1
ATOM 665 C C . GLN A 1 84 ? 9.782 -17.933 -2.402 1.00 73.75 84 GLN A C 1
ATOM 667 O O . GLN A 1 84 ? 10.838 -18.267 -1.857 1.00 73.75 84 GLN A O 1
ATOM 672 N N . ARG A 1 85 ? 8.599 -18.114 -1.794 1.00 68.19 85 ARG A N 1
ATOM 673 C CA . ARG A 1 85 ? 8.429 -18.939 -0.592 1.00 68.19 85 ARG A CA 1
ATOM 674 C C . ARG A 1 85 ? 8.741 -20.390 -0.953 1.00 68.19 85 ARG A C 1
ATOM 676 O O . ARG A 1 85 ? 7.869 -21.184 -1.280 1.00 68.19 85 ARG A O 1
ATOM 683 N N . ARG A 1 86 ? 10.017 -20.763 -0.877 1.00 66.12 86 ARG A N 1
ATOM 684 C CA . ARG A 1 86 ? 10.397 -22.176 -0.879 1.00 66.12 86 ARG A CA 1
ATOM 685 C C . ARG A 1 86 ? 9.956 -22.755 0.457 1.00 66.12 86 ARG A C 1
ATOM 687 O O . ARG A 1 86 ? 10.329 -22.231 1.510 1.00 66.12 86 ARG A O 1
ATOM 694 N N . ALA A 1 87 ? 9.192 -23.843 0.419 1.00 68.94 87 ALA A N 1
ATOM 695 C CA . ALA A 1 87 ? 9.066 -24.696 1.589 1.00 68.94 87 ALA A CA 1
ATOM 696 C C . ALA A 1 87 ? 10.487 -25.060 2.041 1.00 68.94 87 ALA A C 1
ATOM 698 O O . ALA A 1 87 ? 11.329 -25.438 1.223 1.00 68.94 87 ALA A O 1
ATOM 699 N N . ARG A 1 88 ? 10.791 -24.893 3.330 1.00 67.06 88 ARG A N 1
ATOM 700 C CA . ARG A 1 88 ? 12.055 -25.383 3.879 1.00 67.06 88 ARG A CA 1
ATOM 701 C C . ARG A 1 88 ? 11.989 -26.908 3.853 1.00 67.06 88 ARG A C 1
ATOM 703 O O . ARG A 1 88 ? 11.431 -27.506 4.760 1.00 67.06 88 ARG A O 1
ATOM 710 N N . THR A 1 89 ? 12.526 -27.530 2.809 1.00 70.75 89 THR A N 1
ATOM 711 C CA . THR A 1 89 ? 12.542 -28.993 2.646 1.00 70.75 89 THR A CA 1
ATOM 712 C C . THR A 1 89 ? 13.764 -29.650 3.284 1.00 70.75 89 THR A C 1
ATOM 714 O O . THR A 1 89 ? 14.094 -30.787 2.959 1.00 70.75 89 THR A O 1
ATOM 717 N N . TYR A 1 90 ? 14.465 -28.959 4.189 1.00 73.44 90 TYR A N 1
ATOM 718 C CA . TYR A 1 90 ? 15.584 -29.558 4.913 1.00 73.44 90 TYR A CA 1
ATOM 719 C C . TYR A 1 90 ? 15.085 -30.797 5.672 1.00 73.44 90 TYR A C 1
ATOM 721 O O . TYR A 1 90 ? 14.244 -30.681 6.558 1.00 73.44 90 TYR A O 1
ATOM 729 N N . GLY A 1 91 ? 15.578 -31.978 5.292 1.00 70.38 91 GLY A N 1
ATOM 730 C CA . GLY A 1 91 ? 15.186 -33.259 5.889 1.00 70.38 91 GLY A CA 1
ATOM 731 C C . GLY A 1 91 ? 13.961 -33.948 5.270 1.00 70.38 91 GLY A C 1
ATOM 732 O O . GLY A 1 91 ? 13.602 -35.027 5.729 1.00 70.38 91 GLY A O 1
ATOM 733 N N . LEU A 1 92 ? 13.337 -33.388 4.228 1.00 73.06 92 LEU A N 1
ATOM 734 C CA . LEU A 1 92 ? 12.250 -34.044 3.489 1.00 73.06 92 LEU A CA 1
ATOM 735 C C . LEU A 1 92 ? 12.814 -34.762 2.255 1.00 73.06 92 LEU A C 1
ATOM 737 O O . LEU A 1 92 ? 13.033 -34.148 1.211 1.00 73.06 92 LEU A O 1
ATOM 741 N N . HIS A 1 93 ? 13.047 -36.070 2.380 1.00 65.44 93 HIS A N 1
ATOM 742 C CA . HIS A 1 93 ? 13.175 -36.964 1.229 1.00 65.44 93 HIS A CA 1
ATOM 743 C C . HIS A 1 93 ? 11.768 -37.347 0.764 1.00 65.44 93 HIS A C 1
ATOM 745 O O . HIS A 1 93 ? 11.069 -38.089 1.452 1.00 65.44 93 HIS A O 1
ATOM 751 N N . PHE A 1 94 ? 11.347 -36.826 -0.387 1.00 62.25 94 PHE A N 1
ATOM 752 C CA . PHE A 1 94 ? 10.167 -37.336 -1.080 1.00 62.25 94 PHE A CA 1
ATOM 753 C C . PHE A 1 94 ? 10.587 -38.618 -1.814 1.00 62.25 94 PHE A C 1
ATOM 755 O O . PHE A 1 94 ? 11.502 -38.568 -2.638 1.00 62.25 94 PHE A O 1
ATOM 762 N N . VAL A 1 95 ? 9.999 -39.751 -1.414 1.00 66.88 95 VAL A N 1
ATOM 763 C CA . VAL A 1 95 ? 10.210 -41.091 -1.996 1.00 66.88 95 VAL A CA 1
ATOM 764 C C . VAL A 1 95 ? 9.338 -41.269 -3.230 1.00 66.88 95 VAL A C 1
ATOM 766 O O . VAL A 1 95 ? 8.190 -40.770 -3.189 1.00 66.88 95 VAL A O 1
#

Sequence (95 aa):
MSVQVHGLHMTLGCLILLVLLGCAVEQGTVQIKGGKPYGVTSSDVWRGRWWNYYERGVSYAEGEFWDEAIRDLQEALKQRDSDQRRARTYGLHFV

Organism: Tectimicrobiota bacterium (NCBI:txid2528274)

pLDDT: mean 83.07, std 13.26, range [53.0, 97.88]

Foldseek 3Di:
DVVVVVVVVVVVVVVVVVVVPDPPPDDDDWDADPNDTALDDPDPDDPLALVSLQRRLVRCVVVVVNVSNVVSNVSSCVRPVDDPPDDPCVPDDDD

Radius of gyration: 22.83 Å; chains: 1; bounding box: 29×83×48 Å

Secondary structure (DSSP, 8-state):
-HHHHHHHHHHHHHHHHHHHT------PPPEEETTEEES--SSSS----HHHHHHHHHHHHHTT-HHHHHHHHHHHHHH--S-------TT----